Protein AF-A0A920GRI4-F1 (afdb_monomer_lite)

Secondary structure (DSSP, 8-state):
--HHHHHHHHHHHHHHHHHHHHHHHHH-SEEEEEETTEEEEEEE--GGGHHHHHHHHTT------------

pLDDT: mean 70.68, std 14.0, range [40.5, 85.81]

Foldseek 3Di:
DPVVVVVVVVVVVVVVVVVVVVVCLVPDQKDFADDPNDTQDIDGSDPVCVVVSVCSNVVNPPPPPPDDPDD

Radius of gyration: 16.46 Å; chains: 1; bounding box: 33×41×42 Å

Sequence (71 aa):
MVFKYDQLLAKEQHLYLLLNLIKALEIADRVIVLHEGNLVGEYQNKSKNIPEIVSNFSGSAYKQDSSNYGT

Structure (mmCIF, N/CA/C/O backbone):
data_AF-A0A920GRI4-F1
#
_entry.id   AF-A0A920GRI4-F1
#
loop_
_atom_site.group_PDB
_atom_site.id
_atom_site.type_symbol
_atom_site.label_atom_id
_atom_site.label_alt_id
_atom_site.label_comp_id
_atom_site.label_asym_id
_atom_site.label_entity_id
_atom_site.label_seq_id
_atom_site.pdbx_PDB_ins_code
_atom_site.Cartn_x
_atom_site.Cartn_y
_atom_site.Cartn_z
_atom_site.occupancy
_atom_site.B_iso_or_equiv
_atom_site.auth_seq_id
_atom_site.auth_comp_id
_atom_site.auth_asym_id
_atom_site.auth_atom_id
_atom_site.pdbx_PDB_model_num
ATOM 1 N N . MET A 1 1 ? 16.038 31.681 14.786 1.00 50.00 1 MET A N 1
ATOM 2 C CA . MET A 1 1 ? 16.407 30.875 13.601 1.00 50.00 1 MET A CA 1
ATOM 3 C C . MET A 1 1 ? 16.288 29.394 13.969 1.00 50.00 1 MET A C 1
ATOM 5 O O . MET A 1 1 ? 17.292 28.753 14.214 1.00 50.00 1 MET A O 1
ATOM 9 N N . VAL A 1 2 ? 15.058 28.883 14.105 1.00 52.53 2 VAL A N 1
ATOM 10 C CA . VAL A 1 2 ? 14.780 27.496 14.562 1.00 52.53 2 VAL A CA 1
ATOM 11 C C . VAL A 1 2 ? 13.893 26.761 13.547 1.00 52.53 2 VAL A C 1
ATOM 13 O O . VAL A 1 2 ? 14.184 25.634 13.176 1.00 52.53 2 VAL A O 1
ATOM 16 N N . PHE A 1 3 ? 12.942 27.469 12.931 1.00 47.66 3 PHE A N 1
ATOM 17 C CA . PHE A 1 3 ? 12.020 26.938 11.914 1.00 47.66 3 PHE A CA 1
ATOM 18 C C . PHE A 1 3 ? 12.661 26.312 10.663 1.00 47.66 3 PHE A C 1
ATOM 20 O O . PHE A 1 3 ? 12.010 25.550 9.954 1.00 47.66 3 PHE A O 1
ATOM 27 N N . LYS A 1 4 ? 13.921 26.639 10.349 1.00 54.00 4 LYS A N 1
ATOM 28 C CA . LYS A 1 4 ? 14.573 26.173 9.115 1.00 54.00 4 LYS A CA 1
ATOM 29 C C . LYS A 1 4 ? 15.147 24.757 9.245 1.00 54.00 4 LYS A C 1
ATOM 31 O O . LYS A 1 4 ? 15.228 24.061 8.240 1.00 54.00 4 LYS A O 1
ATOM 36 N N . TYR A 1 5 ? 15.495 24.330 10.462 1.00 54.94 5 TYR A N 1
ATOM 37 C CA . TYR A 1 5 ? 16.011 22.984 10.730 1.00 54.94 5 TYR A CA 1
ATOM 38 C C . TYR A 1 5 ? 14.893 21.941 10.779 1.00 54.94 5 TYR A C 1
ATOM 40 O O . TYR A 1 5 ? 15.040 20.896 10.155 1.00 54.94 5 TYR A O 1
ATOM 48 N N . ASP A 1 6 ? 13.747 22.258 11.390 1.00 57.56 6 ASP A N 1
ATOM 49 C CA . ASP A 1 6 ? 12.566 21.378 11.361 1.00 57.56 6 ASP A CA 1
ATOM 50 C C . ASP A 1 6 ? 12.100 21.087 9.929 1.00 57.56 6 ASP A C 1
ATOM 52 O O . ASP A 1 6 ? 11.794 19.949 9.578 1.00 57.56 6 ASP A O 1
ATOM 56 N N . GLN A 1 7 ? 12.117 22.101 9.055 1.00 55.97 7 GLN A N 1
ATOM 57 C CA . GLN A 1 7 ? 11.770 21.923 7.643 1.00 55.97 7 GLN A CA 1
ATOM 58 C C . GLN A 1 7 ? 12.776 21.058 6.868 1.00 55.97 7 GLN A C 1
ATOM 60 O O . GLN A 1 7 ? 12.383 20.364 5.931 1.00 55.97 7 GLN A O 1
ATOM 65 N N . LEU A 1 8 ? 14.065 21.120 7.214 1.00 58.16 8 LEU A N 1
ATOM 66 C CA . LEU A 1 8 ? 15.105 20.297 6.591 1.00 58.16 8 LEU A CA 1
ATOM 67 C C . LEU A 1 8 ? 15.016 18.843 7.068 1.00 58.16 8 LEU A C 1
ATOM 69 O O . LEU A 1 8 ? 15.049 17.935 6.241 1.00 58.16 8 LEU A O 1
ATOM 73 N N . LEU A 1 9 ? 14.788 18.631 8.365 1.00 59.06 9 LEU A N 1
ATOM 74 C CA . LEU A 1 9 ? 14.621 17.304 8.956 1.00 59.06 9 LEU A CA 1
ATOM 75 C C . LEU A 1 9 ? 13.374 16.589 8.407 1.00 59.06 9 LEU A C 1
ATOM 77 O O . LEU A 1 9 ? 13.428 15.407 8.070 1.00 59.06 9 LEU A O 1
ATOM 81 N N . ALA A 1 10 ? 12.269 17.319 8.222 1.00 60.28 10 ALA A N 1
ATOM 82 C CA . ALA A 1 10 ? 11.061 16.785 7.595 1.00 60.28 10 ALA A CA 1
ATOM 83 C C . ALA A 1 10 ? 11.278 16.379 6.122 1.00 60.28 10 ALA A C 1
ATOM 85 O O . ALA A 1 10 ? 10.698 15.397 5.656 1.00 60.28 10 ALA A O 1
ATOM 86 N N . LYS A 1 11 ? 12.135 17.098 5.381 1.00 60.97 11 LYS A N 1
ATOM 87 C CA . LYS A 1 11 ? 12.453 16.764 3.982 1.00 60.97 11 LYS A CA 1
ATOM 88 C C . LYS A 1 11 ? 13.281 15.487 3.856 1.00 60.97 11 LYS A C 1
ATOM 90 O O . LYS A 1 11 ? 13.018 14.695 2.953 1.00 60.97 11 LYS A O 1
ATOM 95 N N . GLU A 1 12 ? 14.240 15.266 4.751 1.00 70.12 12 GLU A N 1
ATOM 96 C CA . GLU A 1 12 ? 15.051 14.040 4.754 1.00 70.12 12 GLU A CA 1
ATOM 97 C C . GLU A 1 12 ? 14.208 12.801 5.085 1.00 70.12 12 GLU A C 1
ATOM 99 O O . GLU A 1 12 ? 14.303 11.783 4.399 1.00 70.12 12 GLU A O 1
ATOM 104 N N . GLN A 1 13 ? 13.314 12.916 6.071 1.00 69.81 13 GLN A N 1
ATOM 105 C CA . GLN A 1 13 ? 12.372 11.856 6.454 1.00 69.81 13 GLN A CA 1
ATOM 106 C C . GLN A 1 13 ? 11.455 11.460 5.286 1.00 69.81 13 GLN A C 1
ATOM 108 O O . GLN A 1 13 ? 11.255 10.276 5.013 1.00 69.81 13 GLN A O 1
ATOM 113 N N . HIS A 1 14 ? 10.940 12.449 4.552 1.00 75.50 14 HIS A N 1
ATOM 114 C CA . HIS A 1 14 ? 10.064 12.213 3.407 1.00 75.50 14 HIS A CA 1
ATOM 115 C C . HIS A 1 14 ? 10.790 11.500 2.256 1.00 75.50 14 HIS A C 1
ATOM 117 O O . HIS A 1 14 ? 10.248 10.572 1.656 1.00 75.50 14 HIS A O 1
ATOM 123 N N . LEU A 1 15 ? 12.038 11.887 1.968 1.00 78.19 15 LEU A N 1
ATOM 124 C CA . LEU A 1 15 ? 12.848 11.227 0.941 1.00 78.19 15 LEU A CA 1
ATOM 125 C C . LEU A 1 15 ? 13.163 9.774 1.317 1.00 78.19 15 LEU A C 1
ATOM 127 O O . LEU A 1 15 ? 13.084 8.887 0.467 1.00 78.19 15 LEU A O 1
ATOM 131 N N . TYR A 1 16 ? 13.476 9.522 2.590 1.00 78.75 16 TYR A N 1
ATOM 132 C CA . TYR A 1 16 ? 13.725 8.175 3.093 1.00 78.75 16 TYR A CA 1
ATOM 133 C C . TYR A 1 16 ? 12.487 7.278 2.962 1.00 78.75 16 TYR A C 1
ATOM 135 O O . TYR A 1 16 ? 12.601 6.136 2.512 1.00 78.75 16 TYR A O 1
ATOM 143 N N . LEU A 1 17 ? 11.300 7.793 3.297 1.00 78.12 17 LEU A N 1
ATOM 144 C CA . LEU A 1 17 ? 10.043 7.060 3.150 1.00 78.12 17 LEU A CA 1
ATOM 145 C C . LEU A 1 17 ? 9.769 6.702 1.680 1.00 78.12 17 LEU A C 1
ATOM 147 O O . LEU A 1 17 ? 9.48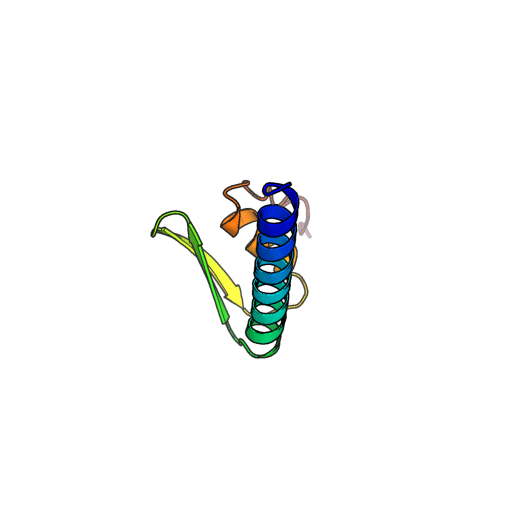3 5.546 1.375 1.00 78.12 17 LEU A O 1
ATOM 151 N N . LEU A 1 18 ? 9.917 7.668 0.765 1.00 79.88 18 LEU A N 1
ATOM 152 C CA . LEU A 1 18 ? 9.727 7.450 -0.674 1.00 79.88 18 LEU A CA 1
ATOM 153 C C . LEU A 1 18 ? 10.699 6.406 -1.232 1.00 79.88 18 LEU A C 1
ATOM 155 O O . LEU A 1 18 ? 10.288 5.516 -1.973 1.00 79.88 18 LEU A O 1
ATOM 159 N N . LEU A 1 19 ? 11.979 6.483 -0.859 1.00 84.88 19 LEU A N 1
ATOM 160 C CA . LEU A 1 19 ? 12.988 5.529 -1.317 1.00 84.88 19 LEU A CA 1
ATOM 161 C C . LEU A 1 19 ? 12.675 4.105 -0.844 1.00 84.88 19 LEU A C 1
ATOM 163 O O . LEU A 1 19 ? 12.790 3.157 -1.620 1.00 84.88 19 LEU A O 1
ATOM 167 N N . ASN A 1 20 ? 12.275 3.949 0.420 1.00 81.25 20 ASN A N 1
ATOM 168 C CA . ASN A 1 20 ? 11.917 2.641 0.962 1.00 81.25 20 ASN A CA 1
ATOM 169 C C . ASN A 1 20 ? 10.628 2.097 0.348 1.00 81.25 20 ASN A C 1
ATOM 171 O O . ASN A 1 20 ? 10.566 0.903 0.084 1.00 81.25 20 ASN A O 1
ATOM 175 N N . LEU A 1 21 ? 9.638 2.949 0.062 1.00 81.62 21 LEU A N 1
ATOM 176 C CA . LEU A 1 21 ? 8.431 2.543 -0.657 1.00 81.62 21 LEU A CA 1
ATOM 177 C C . LEU A 1 21 ? 8.784 1.989 -2.044 1.00 81.62 21 LEU A C 1
ATOM 179 O O . LEU A 1 21 ? 8.336 0.903 -2.396 1.00 81.62 21 LEU A O 1
ATOM 183 N N . ILE A 1 22 ? 9.623 2.701 -2.804 1.00 82.62 22 ILE A N 1
ATOM 184 C CA . ILE A 1 22 ? 10.050 2.268 -4.142 1.00 82.62 22 ILE A CA 1
ATOM 185 C C . ILE A 1 22 ? 10.811 0.938 -4.064 1.00 82.62 22 ILE A C 1
ATOM 187 O O . ILE A 1 22 ? 10.507 0.026 -4.824 1.00 82.62 22 ILE A O 1
ATOM 191 N N . LYS A 1 23 ? 11.744 0.791 -3.115 1.00 81.75 23 LYS A N 1
ATOM 192 C CA . LYS A 1 23 ? 12.499 -0.459 -2.917 1.00 81.75 23 LYS A CA 1
ATOM 193 C C . LYS A 1 23 ? 11.629 -1.630 -2.478 1.00 81.75 23 LYS A C 1
ATOM 195 O O . LYS A 1 23 ? 11.792 -2.733 -2.985 1.00 81.75 23 LYS A O 1
ATOM 200 N N . ALA A 1 24 ? 10.733 -1.411 -1.518 1.00 84.81 24 ALA A N 1
ATOM 201 C CA . ALA A 1 24 ? 9.810 -2.442 -1.056 1.00 84.81 24 ALA A CA 1
ATOM 202 C C . ALA A 1 24 ? 8.909 -2.891 -2.205 1.00 84.81 24 ALA A C 1
ATOM 204 O O . ALA A 1 24 ? 8.660 -4.081 -2.372 1.00 84.81 24 ALA A O 1
ATOM 205 N N . LEU A 1 25 ? 8.478 -1.941 -3.032 1.00 83.31 25 LEU A N 1
ATOM 206 C CA . LEU A 1 25 ? 7.702 -2.248 -4.207 1.00 83.31 25 LEU A CA 1
ATOM 207 C C . LEU A 1 25 ? 8.516 -2.978 -5.274 1.00 83.31 25 LEU A C 1
ATOM 209 O O . LEU A 1 25 ? 7.975 -3.855 -5.913 1.00 83.31 25 LEU A O 1
ATOM 213 N N . GLU A 1 26 ? 9.798 -2.686 -5.462 1.00 82.56 26 GLU A N 1
ATOM 214 C CA . GLU A 1 26 ? 10.643 -3.392 -6.436 1.00 82.56 26 GLU A CA 1
ATOM 215 C C . GLU A 1 26 ? 10.730 -4.906 -6.167 1.00 82.56 26 GLU A C 1
ATOM 217 O O . GLU A 1 26 ? 10.767 -5.696 -7.107 1.00 82.56 26 GLU A O 1
ATOM 222 N N . ILE A 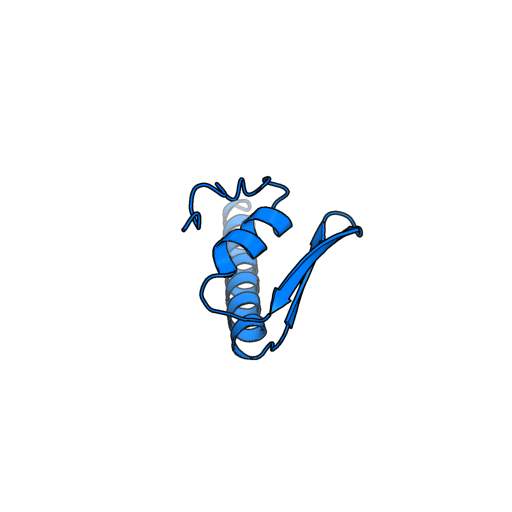1 27 ? 10.718 -5.311 -4.893 1.00 83.12 27 ILE A N 1
ATOM 223 C CA . ILE A 1 27 ? 10.870 -6.716 -4.476 1.00 83.12 27 ILE A CA 1
ATOM 224 C C . ILE A 1 27 ? 9.553 -7.422 -4.139 1.00 83.12 27 ILE A C 1
ATOM 226 O O . ILE A 1 27 ? 9.532 -8.644 -4.005 1.00 83.12 27 ILE A O 1
ATOM 230 N N . ALA A 1 28 ? 8.470 -6.681 -3.916 1.00 83.69 28 ALA A N 1
ATOM 231 C CA . ALA A 1 28 ? 7.215 -7.266 -3.470 1.00 83.69 28 ALA A CA 1
ATOM 232 C C . ALA A 1 28 ? 6.521 -8.005 -4.618 1.00 83.69 28 ALA A C 1
ATOM 234 O O . ALA A 1 28 ? 6.341 -7.440 -5.685 1.00 83.69 28 ALA A O 1
ATOM 235 N N . ASP A 1 29 ? 6.028 -9.222 -4.394 1.00 82.44 29 ASP A N 1
ATOM 236 C CA . ASP A 1 29 ? 5.095 -9.865 -5.336 1.00 82.44 29 ASP A CA 1
ATOM 237 C C . ASP A 1 29 ? 3.662 -9.335 -5.167 1.00 82.44 29 ASP A C 1
ATOM 239 O O . ASP A 1 29 ? 2.855 -9.318 -6.106 1.00 82.44 29 ASP A O 1
ATOM 243 N N . ARG A 1 30 ? 3.331 -8.891 -3.948 1.00 85.69 30 ARG A N 1
ATOM 244 C CA . ARG A 1 30 ? 2.006 -8.403 -3.557 1.00 85.69 30 ARG A CA 1
ATOM 245 C C . ARG A 1 30 ? 2.099 -7.184 -2.652 1.00 85.69 30 ARG A C 1
ATOM 247 O O . ARG A 1 30 ? 2.968 -7.103 -1.791 1.00 85.69 30 ARG A O 1
ATOM 254 N N . VAL A 1 31 ? 1.149 -6.275 -2.823 1.00 85.81 31 VAL A N 1
ATOM 255 C CA . VAL A 1 31 ? 1.027 -5.014 -2.096 1.00 85.81 31 VAL A CA 1
ATOM 256 C C . VAL A 1 31 ? -0.358 -4.950 -1.479 1.00 85.81 31 VAL A C 1
ATOM 258 O O . VAL A 1 31 ? -1.361 -5.003 -2.188 1.00 85.81 31 VAL A O 1
ATOM 261 N N . ILE A 1 32 ? -0.407 -4.822 -0.159 1.00 85.31 32 ILE A N 1
ATOM 262 C CA . ILE A 1 32 ? -1.643 -4.654 0.600 1.00 85.31 32 ILE A CA 1
ATOM 263 C C . ILE A 1 32 ? -1.696 -3.202 1.067 1.00 85.31 32 ILE A C 1
ATOM 265 O O . ILE A 1 32 ? -0.765 -2.725 1.715 1.00 85.31 32 ILE A O 1
ATOM 269 N N . VAL A 1 33 ? -2.771 -2.500 0.723 1.00 85.31 33 VAL A N 1
ATOM 270 C CA . VAL A 1 33 ? -2.976 -1.092 1.068 1.00 85.31 33 VAL A CA 1
ATOM 271 C C . VAL A 1 33 ? -4.024 -1.002 2.163 1.00 85.31 33 VAL A C 1
ATOM 273 O O . VAL A 1 33 ? -5.132 -1.529 2.031 1.00 85.31 33 VAL A O 1
ATOM 276 N N . LEU A 1 34 ? -3.661 -0.318 3.244 1.00 84.94 34 LEU A N 1
ATOM 277 C CA . LEU A 1 34 ? -4.532 -0.052 4.379 1.00 84.94 34 LEU A CA 1
ATOM 278 C C . LEU A 1 34 ? -4.801 1.450 4.480 1.00 84.94 34 LEU A C 1
ATOM 280 O O . LEU A 1 34 ? -3.888 2.254 4.295 1.00 84.94 34 LEU A O 1
ATOM 284 N N . HIS A 1 35 ? -6.028 1.810 4.841 1.00 82.44 35 HIS A N 1
ATOM 285 C CA . HIS A 1 35 ? -6.413 3.170 5.206 1.00 82.44 35 HIS A CA 1
ATOM 286 C C . HIS A 1 35 ? -7.166 3.115 6.537 1.00 82.44 35 HIS A C 1
ATOM 288 O O . HIS A 1 35 ? -8.164 2.404 6.657 1.00 82.44 35 HIS A O 1
ATOM 294 N N . GLU A 1 36 ? -6.652 3.808 7.557 1.00 84.75 36 GLU A N 1
ATOM 295 C CA . GLU A 1 36 ? -7.233 3.837 8.914 1.00 84.75 36 GLU A CA 1
ATOM 296 C C . GLU A 1 36 ? -7.482 2.438 9.519 1.00 84.75 36 GLU A C 1
ATOM 298 O O . GLU A 1 36 ? -8.468 2.195 10.208 1.00 84.75 36 GLU A O 1
ATOM 303 N N . GLY A 1 37 ? -6.584 1.488 9.240 1.00 85.00 37 GLY A N 1
ATOM 304 C CA . GLY A 1 37 ? -6.692 0.104 9.719 1.00 85.00 37 GLY A CA 1
ATOM 305 C C . GLY A 1 37 ? -7.628 -0.791 8.900 1.00 85.00 37 GLY A C 1
ATOM 306 O O . GLY A 1 37 ? -7.678 -1.992 9.155 1.00 85.00 37 GLY A O 1
ATOM 307 N N . ASN A 1 38 ? -8.311 -0.250 7.888 1.00 79.50 38 ASN A N 1
ATOM 308 C CA . ASN A 1 38 ? -9.150 -1.017 6.972 1.00 79.50 38 ASN A CA 1
ATOM 309 C C . ASN A 1 38 ? -8.390 -1.383 5.696 1.00 79.50 38 ASN A C 1
ATOM 311 O O . ASN A 1 38 ? -7.637 -0.574 5.153 1.00 79.50 38 ASN A O 1
ATOM 315 N N . LEU A 1 39 ? -8.623 -2.595 5.193 1.00 84.69 39 LEU A N 1
ATOM 316 C CA . LEU A 1 39 ? -8.114 -3.032 3.897 1.00 84.69 39 LEU A CA 1
ATOM 317 C C . LEU A 1 39 ? -8.830 -2.278 2.774 1.00 84.69 39 LEU A C 1
ATOM 319 O O . LEU A 1 39 ? -10.037 -2.431 2.607 1.00 84.69 39 LEU A O 1
ATOM 323 N N . VAL A 1 40 ? -8.079 -1.493 2.001 1.00 83.81 40 VAL A N 1
ATOM 324 C CA . VAL A 1 40 ? -8.615 -0.708 0.876 1.00 83.81 40 VAL A CA 1
ATOM 325 C C . VAL A 1 40 ? -8.178 -1.223 -0.491 1.00 83.81 40 VAL A C 1
ATOM 327 O O . VAL A 1 40 ? -8.792 -0.871 -1.492 1.00 83.81 40 VAL A O 1
ATOM 330 N N . GLY A 1 41 ? -7.159 -2.084 -0.561 1.00 79.75 41 GLY A N 1
ATOM 331 C CA . GLY A 1 41 ? -6.784 -2.731 -1.816 1.00 79.75 41 GLY A CA 1
ATOM 332 C C . GLY A 1 41 ? -5.704 -3.796 -1.661 1.00 79.75 41 GLY A C 1
ATOM 333 O O . GLY A 1 41 ? -4.820 -3.681 -0.814 1.00 79.75 41 GLY A O 1
ATOM 334 N N . GLU A 1 42 ? -5.766 -4.823 -2.507 1.00 85.06 42 GLU A N 1
ATOM 335 C CA . GLU A 1 42 ? -4.709 -5.821 -2.688 1.00 85.06 42 GLU A CA 1
ATOM 336 C C . GLU A 1 42 ? -4.282 -5.814 -4.158 1.00 85.06 42 GLU A C 1
ATOM 338 O O . GLU A 1 42 ? -5.102 -5.965 -5.063 1.00 85.06 42 GLU A O 1
ATOM 343 N N . TYR A 1 43 ? -2.984 -5.657 -4.395 1.00 83.06 43 TYR A N 1
ATOM 344 C CA . TYR A 1 43 ? -2.406 -5.559 -5.726 1.00 83.06 43 TYR A CA 1
ATOM 345 C C . TYR A 1 43 ? -1.303 -6.588 -5.894 1.00 83.06 43 TYR A C 1
ATOM 347 O O . TYR A 1 43 ? -0.415 -6.709 -5.057 1.00 83.06 43 TYR A O 1
ATOM 355 N N . GLN A 1 44 ? -1.294 -7.286 -7.026 1.00 83.31 44 GLN A N 1
ATOM 356 C CA . GLN A 1 44 ? -0.049 -7.884 -7.504 1.00 83.31 44 GLN A CA 1
ATOM 357 C C . GLN A 1 44 ? 0.872 -6.763 -7.973 1.00 83.31 44 GLN A C 1
ATOM 359 O O . GLN A 1 44 ? 0.407 -5.806 -8.600 1.00 83.31 44 GLN A O 1
ATOM 364 N N . ASN A 1 45 ? 2.162 -6.879 -7.689 1.00 75.81 45 ASN A N 1
ATOM 365 C CA . ASN A 1 45 ? 3.127 -5.885 -8.117 1.00 75.81 45 ASN A CA 1
ATOM 366 C C . ASN A 1 45 ? 3.313 -5.934 -9.640 1.00 75.81 45 ASN A C 1
ATOM 368 O O . ASN A 1 45 ? 4.037 -6.756 -10.197 1.00 75.81 45 ASN A O 1
ATOM 372 N N . LYS A 1 46 ? 2.581 -5.059 -10.325 1.00 74.12 46 LYS A N 1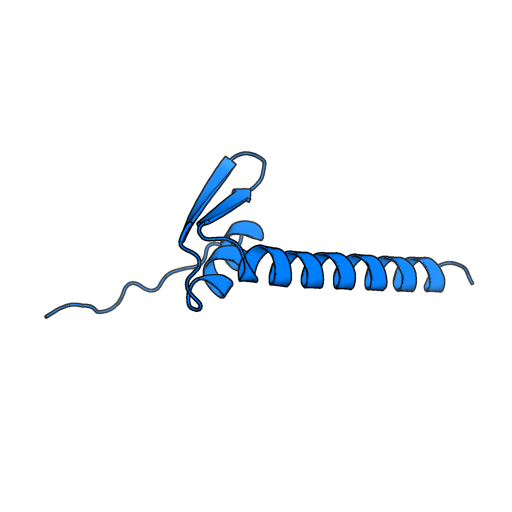
ATOM 373 C CA . LYS A 1 46 ? 2.652 -4.819 -11.763 1.00 74.12 46 LYS A CA 1
ATOM 374 C C . LYS A 1 46 ? 2.842 -3.319 -11.949 1.00 74.12 46 LYS A C 1
ATOM 376 O O . LYS A 1 46 ? 2.170 -2.530 -11.289 1.00 74.12 46 LYS A O 1
ATOM 381 N N . SER A 1 47 ? 3.702 -2.918 -12.887 1.00 61.94 47 SER A N 1
ATOM 382 C CA . SER A 1 47 ? 4.074 -1.510 -13.142 1.00 61.94 47 SER A CA 1
ATOM 383 C C . SER A 1 47 ? 2.886 -0.535 -13.293 1.00 61.94 47 SER A C 1
ATOM 385 O O . SER A 1 47 ? 3.036 0.651 -13.010 1.00 61.94 47 SER A O 1
ATOM 387 N N . LYS A 1 48 ? 1.698 -1.014 -13.686 1.00 65.31 48 LYS A N 1
ATOM 388 C CA . LYS A 1 48 ? 0.488 -0.192 -13.863 1.00 65.31 48 LYS A CA 1
ATOM 389 C C . LYS A 1 48 ? -0.251 0.156 -12.563 1.00 65.31 48 LYS A C 1
ATOM 391 O O . LYS A 1 48 ? -1.102 1.036 -12.594 1.00 65.31 48 LYS A O 1
ATOM 396 N N . ASN A 1 49 ? 0.076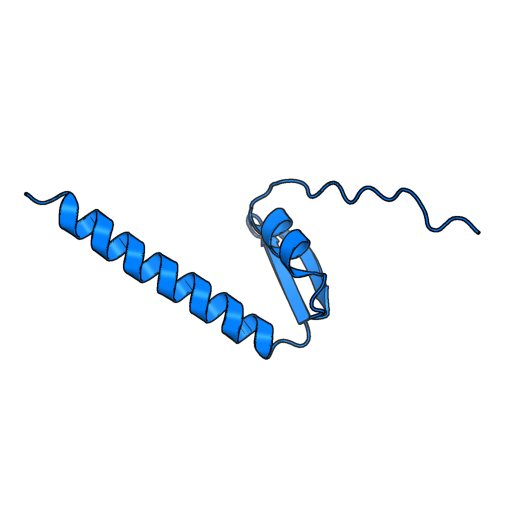 -0.482 -11.438 1.00 71.50 49 ASN A N 1
ATOM 397 C CA . ASN A 1 49 ? -0.733 -0.401 -10.216 1.00 71.50 49 ASN A CA 1
ATOM 398 C C . ASN A 1 49 ? -0.288 0.730 -9.263 1.00 71.50 49 ASN A C 1
ATOM 400 O O . ASN A 1 49 ? -0.989 1.023 -8.299 1.00 71.50 49 ASN A O 1
ATOM 404 N N . ILE A 1 50 ? 0.846 1.400 -9.533 1.00 75.75 50 ILE A N 1
ATOM 405 C CA . ILE A 1 50 ? 1.393 2.492 -8.694 1.00 75.75 50 ILE A CA 1
ATOM 406 C C . ILE A 1 50 ? 0.377 3.614 -8.440 1.00 75.75 50 ILE A C 1
ATOM 408 O O . ILE A 1 50 ? 0.196 3.985 -7.279 1.00 75.75 50 ILE A O 1
ATOM 412 N N . PRO A 1 51 ? -0.284 4.181 -9.474 1.00 78.31 51 PRO A N 1
ATOM 413 C CA . PRO A 1 51 ? -1.172 5.323 -9.269 1.00 78.31 51 PRO A CA 1
ATOM 414 C C . PRO A 1 51 ? -2.381 4.948 -8.408 1.00 78.31 51 PRO A C 1
ATOM 416 O O . PRO A 1 51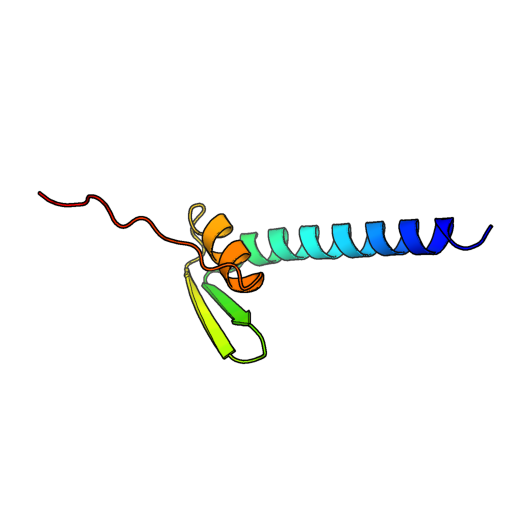 ? -2.835 5.748 -7.596 1.00 78.31 51 PRO A O 1
ATOM 419 N N . GLU A 1 52 ? -2.860 3.712 -8.548 1.00 77.00 52 GLU A N 1
ATOM 420 C CA . GLU A 1 52 ? -4.003 3.180 -7.810 1.00 77.00 52 GLU A CA 1
ATOM 421 C C . GLU A 1 52 ? -3.658 2.924 -6.335 1.00 77.00 52 GLU A C 1
ATOM 423 O O . GLU A 1 52 ? -4.386 3.359 -5.443 1.00 77.00 52 GLU A O 1
ATOM 428 N N . ILE A 1 53 ? -2.489 2.321 -6.071 1.00 80.62 53 ILE A N 1
ATOM 429 C CA . ILE A 1 53 ? -1.944 2.108 -4.720 1.00 80.62 53 ILE A CA 1
ATOM 430 C C . ILE A 1 53 ? -1.806 3.441 -3.975 1.00 80.62 53 ILE A C 1
ATOM 432 O O . ILE A 1 53 ? -2.256 3.564 -2.836 1.00 80.62 53 ILE A O 1
ATOM 436 N N . VAL A 1 54 ? -1.206 4.452 -4.616 1.00 79.62 54 VAL A N 1
ATOM 437 C CA . VAL A 1 54 ? -0.986 5.774 -4.005 1.00 79.62 54 VAL A CA 1
ATOM 438 C C . VAL A 1 54 ? -2.311 6.499 -3.759 1.00 79.62 54 VAL A C 1
ATOM 440 O O . VAL A 1 54 ? -2.491 7.103 -2.702 1.00 79.62 54 VAL A O 1
ATOM 443 N N . SER A 1 55 ? -3.259 6.407 -4.694 1.00 78.31 55 SER A N 1
ATOM 444 C CA . SER A 1 55 ? -4.583 7.013 -4.536 1.00 78.31 55 SER A CA 1
ATOM 445 C C . SER A 1 55 ? -5.337 6.403 -3.353 1.00 78.31 55 SER A C 1
ATOM 447 O O . SER A 1 55 ? -5.768 7.145 -2.470 1.00 78.31 55 SER A O 1
ATOM 449 N N . ASN A 1 56 ? -5.402 5.070 -3.268 1.00 77.19 56 ASN A N 1
ATOM 450 C CA . ASN A 1 56 ? -6.087 4.367 -2.182 1.00 77.19 56 ASN A CA 1
ATOM 451 C C . ASN A 1 56 ? -5.420 4.587 -0.820 1.00 77.19 56 ASN A C 1
ATOM 453 O O . ASN A 1 56 ? -6.116 4.736 0.181 1.00 77.19 56 ASN A O 1
ATOM 457 N N . PHE A 1 57 ? -4.089 4.685 -0.778 1.00 77.06 57 PHE A N 1
ATOM 458 C CA . PHE A 1 57 ? -3.364 5.053 0.439 1.00 77.06 57 PHE A CA 1
ATOM 459 C C . PHE A 1 57 ? -3.696 6.478 0.908 1.00 77.06 57 PHE A C 1
ATOM 461 O O . PHE A 1 57 ? -3.828 6.722 2.103 1.00 77.06 57 PHE A O 1
ATOM 468 N N . SER A 1 58 ? -3.867 7.420 -0.026 1.00 77.81 58 SER A N 1
ATOM 469 C CA . SER A 1 58 ? -4.193 8.820 0.288 1.00 77.81 58 SER A CA 1
ATOM 470 C C . SER A 1 58 ? -5.660 9.065 0.672 1.00 77.81 58 SER A C 1
ATOM 472 O O . SER A 1 58 ? -6.020 10.203 0.966 1.00 77.81 58 SER A O 1
ATOM 474 N N . GLY A 1 59 ? -6.523 8.044 0.596 1.00 66.25 59 GLY A N 1
ATOM 475 C CA . GLY A 1 59 ? -7.973 8.193 0.773 1.00 66.25 59 GLY A CA 1
ATOM 476 C C . GLY A 1 59 ? -8.674 8.921 -0.384 1.00 66.25 59 GLY A C 1
ATOM 477 O O . GLY A 1 59 ? -9.886 9.133 -0.348 1.00 66.25 59 GLY A O 1
ATOM 478 N N . SER A 1 60 ? -7.939 9.285 -1.438 1.00 63.84 60 SER A N 1
ATOM 479 C CA . SER A 1 60 ? -8.515 9.831 -2.665 1.00 63.84 60 SER A CA 1
ATOM 480 C C . SER A 1 60 ? -9.083 8.671 -3.476 1.00 63.84 60 SER A C 1
ATOM 482 O O . SER A 1 60 ? -8.329 7.822 -3.950 1.00 63.84 60 SER A O 1
ATOM 484 N N . ALA A 1 61 ? -10.405 8.607 -3.638 1.00 55.34 61 ALA A N 1
ATOM 485 C CA . ALA A 1 61 ? -11.037 7.578 -4.458 1.00 55.34 61 ALA A CA 1
ATOM 486 C C . ALA A 1 61 ? -10.493 7.650 -5.895 1.00 55.34 61 ALA A C 1
ATOM 488 O O . ALA A 1 61 ? -10.816 8.583 -6.638 1.00 55.34 61 ALA A O 1
ATOM 489 N N . TYR A 1 62 ? -9.670 6.674 -6.293 1.00 49.38 62 TYR A N 1
ATOM 490 C CA . TYR A 1 62 ? -9.283 6.529 -7.690 1.00 49.38 62 TYR A CA 1
ATOM 491 C C . TYR A 1 62 ? -10.532 6.108 -8.458 1.00 49.38 62 TYR A C 1
ATOM 493 O O . TYR A 1 62 ? -10.980 4.965 -8.369 1.00 49.38 62 TYR A O 1
ATOM 501 N N . LYS A 1 63 ? -11.144 7.039 -9.192 1.00 47.31 63 LYS A N 1
ATOM 502 C CA . LYS A 1 63 ? -12.160 6.683 -10.180 1.00 47.31 63 LYS A CA 1
ATOM 503 C C . LYS A 1 63 ? -11.442 5.971 -11.316 1.00 47.31 63 LYS A C 1
ATOM 505 O O . LYS A 1 63 ? -10.917 6.609 -12.223 1.00 47.31 63 LYS A O 1
ATOM 510 N N . GLN A 1 64 ? -11.395 4.647 -11.243 1.00 47.22 64 GLN A N 1
ATOM 511 C CA . GLN A 1 64 ? -11.068 3.834 -12.397 1.00 47.22 64 GLN A CA 1
ATOM 512 C C . GLN A 1 64 ? -12.234 3.998 -13.376 1.00 47.22 64 GLN A C 1
ATOM 514 O O . GLN A 1 64 ? -13.296 3.397 -13.201 1.00 47.22 64 GLN A O 1
ATOM 519 N N . ASP A 1 65 ? -12.066 4.890 -14.351 1.00 44.06 65 ASP A N 1
ATOM 520 C CA . ASP A 1 65 ? -12.991 5.032 -15.468 1.00 44.06 65 ASP A CA 1
ATOM 521 C C . ASP A 1 65 ? -12.970 3.708 -16.242 1.00 44.06 65 ASP A C 1
ATOM 523 O O . ASP A 1 65 ? -12.109 3.433 -17.076 1.00 44.06 65 ASP A O 1
ATOM 527 N N . SER A 1 66 ? -13.887 2.823 -15.869 1.00 49.91 66 SER A N 1
ATOM 528 C CA . SER A 1 66 ? -14.155 1.549 -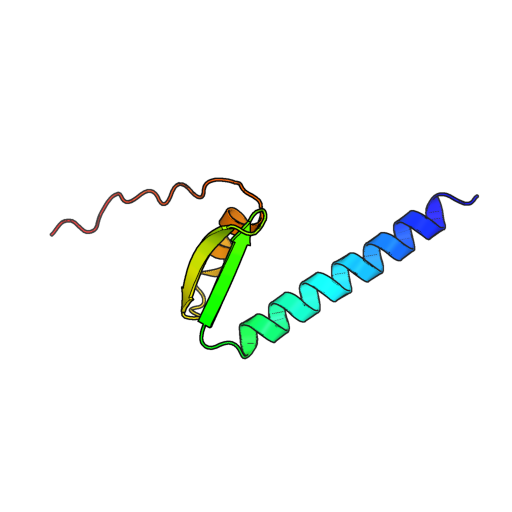16.521 1.00 49.91 66 SER A CA 1
ATOM 529 C C . SER A 1 66 ? -15.046 1.816 -17.730 1.00 49.91 66 SER A C 1
ATOM 531 O O . SER A 1 66 ? -16.164 1.324 -17.832 1.00 49.91 66 SER A O 1
ATOM 533 N N . SER A 1 67 ? -14.548 2.622 -18.667 1.00 48.19 67 SER A N 1
ATOM 534 C CA . SER A 1 67 ? -15.103 2.706 -20.011 1.00 48.19 67 SER A CA 1
ATOM 535 C C . SER A 1 67 ? -14.161 1.996 -20.989 1.00 48.19 67 SER A C 1
ATOM 537 O O . SER A 1 67 ? -13.075 2.466 -21.309 1.00 48.19 67 SER A O 1
ATOM 539 N N . ASN A 1 68 ? -14.650 0.846 -21.465 1.00 50.19 68 ASN A N 1
ATOM 540 C CA . ASN A 1 68 ? -14.200 0.040 -22.608 1.00 50.19 68 ASN A CA 1
ATOM 541 C C . ASN A 1 68 ? -13.127 -1.040 -22.390 1.00 50.19 68 ASN A C 1
ATOM 543 O O . ASN A 1 68 ? -11.972 -0.885 -22.769 1.00 50.19 68 ASN A O 1
ATOM 547 N N . TYR A 1 69 ? -13.602 -2.226 -21.996 1.00 40.50 69 TYR A N 1
ATOM 548 C CA . TYR A 1 69 ? -13.407 -3.422 -22.830 1.00 40.50 69 TYR A CA 1
ATOM 549 C C . TYR A 1 69 ? -14.777 -4.050 -23.104 1.00 40.50 69 TYR A C 1
ATOM 551 O O . TYR A 1 69 ? -15.229 -4.954 -22.405 1.00 40.50 69 TYR A O 1
ATOM 559 N N . GLY A 1 70 ? -15.468 -3.477 -24.089 1.00 47.03 70 GLY A N 1
ATOM 560 C CA . GLY A 1 70 ? -16.620 -4.071 -24.749 1.00 47.03 70 GLY A CA 1
ATOM 561 C C . GLY A 1 70 ? -16.232 -4.397 -26.189 1.00 47.03 70 GLY A C 1
ATOM 562 O O . GLY A 1 70 ? -15.776 -3.497 -26.892 1.00 47.03 70 GLY A O 1
ATOM 563 N N . THR A 1 71 ? -16.445 -5.673 -26.539 1.00 46.62 71 THR A N 1
ATOM 564 C CA . THR A 1 71 ? -16.154 -6.433 -27.778 1.00 46.62 71 THR A CA 1
ATOM 565 C C . THR A 1 71 ? -14.696 -6.689 -28.122 1.00 46.62 71 THR A C 1
ATOM 567 O O . THR A 1 71 ? -13.972 -5.719 -28.420 1.00 46.62 71 THR A O 1
#